Protein AF-X1LC92-F1 (afdb_monomer)

Mean predicted aligned error: 3.69 Å

Secondary structure (DSSP, 8-state):
---TT---SS----BTTB----SHHHHHHHTT-HHHHHHHHHH-S-HHHHHHHHHHHHHHHHHHHHHHHHH--TTS----PPP--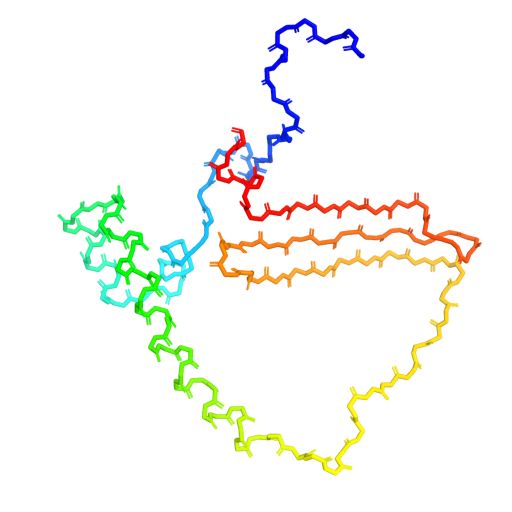SSEEEEEEEEETTEEEEEEEEEETTEEEEEEEE-HHHHHT-

Sequence (126 aa):
VDKPGAYSWAKSPRYNGNVVEVGPLARMINDRDPLVLNLASDLGPSVYTRVLARLHEGVRLLEQLKIWLEEIDPSQPFYIKPEKPKQAMGKGLIEAARGVLGHWIIIEKDRIENYQVITPTTWNVS

pLDDT: mean 96.25, std 3.79, range [60.62, 98.69]

Organism: NCBI:txid412755

Structure (mmCIF, N/CA/C/O backbone):
data_AF-X1LC92-F1
#
_entry.id   AF-X1LC92-F1
#
loop_
_atom_site.group_PDB
_atom_site.id
_atom_site.type_symbol
_atom_site.label_atom_id
_atom_site.label_alt_id
_atom_site.label_comp_id
_atom_site.label_asym_id
_atom_site.label_entity_id
_atom_site.label_seq_id
_atom_site.pdbx_PDB_ins_code
_atom_site.Cartn_x
_atom_site.Cartn_y
_atom_site.Cartn_z
_atom_site.occupancy
_atom_site.B_iso_or_equiv
_atom_site.auth_seq_id
_atom_site.auth_comp_id
_atom_site.auth_asym_id
_atom_site.auth_atom_id
_atom_site.pdbx_PDB_model_num
ATOM 1 N N . VAL A 1 1 ? -23.434 20.202 0.304 1.00 60.62 1 VAL A N 1
ATOM 2 C CA . VAL A 1 1 ? -22.377 20.951 1.020 1.00 60.62 1 VAL A CA 1
ATOM 3 C C . VAL A 1 1 ? -21.959 22.077 0.103 1.00 60.62 1 VAL A C 1
ATOM 5 O O . VAL A 1 1 ? -21.450 21.772 -0.968 1.00 60.62 1 VAL A O 1
ATOM 8 N N . ASP A 1 2 ? -22.217 23.329 0.472 1.00 83.56 2 ASP A N 1
ATOM 9 C CA . ASP A 1 2 ? -21.699 24.475 -0.279 1.00 83.56 2 ASP A CA 1
ATOM 10 C C . ASP A 1 2 ? -20.192 24.589 -0.048 1.00 83.56 2 ASP A C 1
ATOM 12 O O . ASP A 1 2 ? -19.733 24.928 1.042 1.00 83.56 2 ASP A O 1
ATOM 16 N N . LYS A 1 3 ? -19.414 24.246 -1.075 1.00 90.81 3 LYS A N 1
ATOM 17 C CA . LYS A 1 3 ? -17.955 24.397 -1.109 1.00 90.81 3 LYS A CA 1
ATOM 18 C C . LYS A 1 3 ? -17.546 25.014 -2.451 1.00 90.81 3 LYS A C 1
ATOM 20 O O . LYS A 1 3 ? -17.135 24.281 -3.353 1.00 90.81 3 LYS A O 1
ATOM 2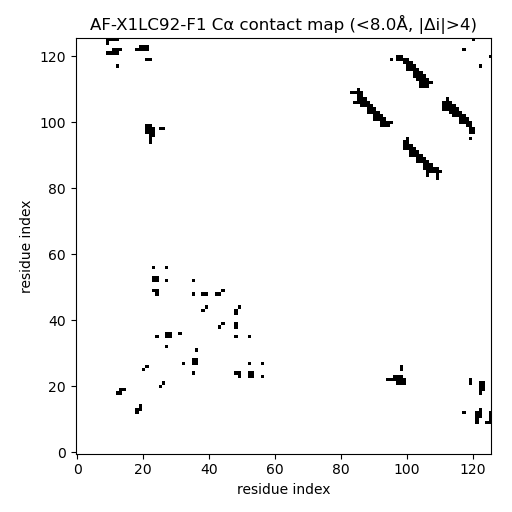5 N N . PRO A 1 4 ? -17.680 26.342 -2.610 1.00 93.25 4 PRO A N 1
ATOM 26 C CA . PRO A 1 4 ? -17.263 27.030 -3.828 1.00 93.25 4 PRO A CA 1
ATOM 27 C C . PRO A 1 4 ? -15.806 26.700 -4.185 1.00 93.25 4 PRO A C 1
ATOM 29 O O . PRO A 1 4 ? -14.930 26.735 -3.323 1.00 93.25 4 PRO A O 1
ATOM 32 N N . GLY A 1 5 ? -15.553 26.339 -5.444 1.00 94.62 5 GLY A N 1
ATOM 33 C CA . GLY A 1 5 ? -14.220 25.977 -5.946 1.00 94.62 5 GLY A CA 1
ATOM 34 C C . GLY A 1 5 ? -13.781 24.527 -5.698 1.00 94.62 5 GLY A C 1
ATOM 35 O O . GLY A 1 5 ? -12.779 24.099 -6.268 1.00 94.62 5 GLY A O 1
ATOM 36 N N . ALA A 1 6 ? -14.516 23.739 -4.906 1.00 95.19 6 ALA A N 1
ATOM 37 C CA . ALA A 1 6 ? -14.266 22.302 -4.815 1.00 95.19 6 ALA A CA 1
ATOM 38 C C . ALA A 1 6 ? -14.793 21.582 -6.067 1.00 95.19 6 ALA A C 1
ATOM 40 O O . ALA A 1 6 ? -15.919 21.823 -6.496 1.00 95.19 6 ALA A O 1
ATOM 41 N N . TYR A 1 7 ? -13.991 20.671 -6.625 1.00 95.12 7 TYR A N 1
ATOM 42 C CA . TYR A 1 7 ? -14.327 19.930 -7.851 1.00 95.12 7 TYR A CA 1
ATOM 43 C C . TYR A 1 7 ? -14.221 18.403 -7.702 1.00 95.12 7 TYR A C 1
ATOM 45 O O . TYR A 1 7 ? -14.501 17.669 -8.646 1.00 95.12 7 TYR A O 1
ATOM 53 N N . SER A 1 8 ? -13.806 17.908 -6.532 1.00 94.25 8 SER A N 1
ATOM 54 C CA . SER A 1 8 ? -13.585 16.484 -6.276 1.00 94.25 8 SER A CA 1
ATOM 55 C C . SER A 1 8 ? -14.006 16.098 -4.860 1.00 94.25 8 SER A C 1
ATOM 57 O O . SER A 1 8 ? -13.936 16.900 -3.927 1.00 94.25 8 SER A O 1
ATOM 59 N N . TRP A 1 9 ? -14.424 14.841 -4.709 1.00 92.50 9 TRP A N 1
ATOM 60 C CA . TRP A 1 9 ? -14.663 14.204 -3.412 1.00 92.50 9 TRP A CA 1
ATOM 61 C C . TRP A 1 9 ? -13.390 13.600 -2.808 1.00 92.50 9 TRP A C 1
ATOM 63 O O . TRP A 1 9 ? -13.366 13.291 -1.615 1.00 92.50 9 TRP A O 1
ATOM 73 N N . ALA A 1 10 ? -12.337 13.422 -3.612 1.00 92.56 10 ALA A N 1
ATOM 74 C CA . ALA A 1 10 ? -11.042 12.992 -3.110 1.00 92.56 10 ALA A CA 1
ATOM 75 C C . ALA A 1 10 ? -10.431 14.090 -2.226 1.00 92.56 10 ALA A C 1
ATOM 77 O O . ALA A 1 10 ? -10.501 15.278 -2.536 1.00 92.56 10 ALA A O 1
ATOM 78 N N . LYS A 1 11 ? -9.830 13.681 -1.104 1.00 95.12 11 LYS A N 1
ATOM 79 C CA . LYS A 1 11 ? -8.958 14.558 -0.311 1.00 95.12 11 LYS A CA 1
ATOM 80 C C . LYS A 1 11 ? -7.616 14.733 -1.032 1.00 95.12 11 LYS A C 1
ATOM 82 O O . LYS A 1 11 ? -7.270 13.911 -1.875 1.00 95.12 11 LYS A O 1
ATOM 87 N N . SER A 1 12 ? -6.831 15.722 -0.603 1.00 96.81 12 SER A N 1
ATOM 88 C CA . SER A 1 12 ? -5.523 16.033 -1.194 1.00 96.81 12 SER A CA 1
ATOM 89 C C . SER A 1 12 ? -4.357 15.773 -0.221 1.00 96.81 12 SER A C 1
ATOM 91 O O . SER A 1 12 ? -3.834 16.723 0.365 1.00 96.81 12 SER A O 1
ATOM 93 N N . PRO A 1 13 ? -3.960 14.509 0.038 1.00 97.44 13 PRO A N 1
ATOM 94 C CA . PRO A 1 13 ? -2.862 14.199 0.951 1.00 97.44 13 PRO A CA 1
ATOM 95 C C . PRO A 1 13 ? -1.527 14.760 0.437 1.00 97.44 13 PRO A C 1
ATOM 97 O O . PRO A 1 13 ? -1.274 14.829 -0.766 1.00 97.44 13 PRO A O 1
ATOM 100 N N . ARG A 1 14 ? -0.669 15.185 1.366 1.00 98.00 14 ARG A N 1
ATOM 101 C CA . ARG A 1 14 ? 0.663 15.736 1.090 1.00 98.00 14 ARG A CA 1
ATOM 102 C C . ARG A 1 14 ? 1.669 15.114 2.042 1.00 98.00 14 ARG A C 1
ATOM 104 O O . ARG A 1 14 ? 1.352 14.895 3.210 1.00 98.00 14 ARG A O 1
ATOM 111 N N . TYR A 1 15 ? 2.880 14.872 1.557 1.00 96.38 15 TYR A N 1
ATOM 112 C CA . TYR A 1 15 ? 3.990 14.422 2.391 1.00 96.38 15 TYR A CA 1
ATOM 113 C C . TYR A 1 15 ? 4.985 15.567 2.566 1.00 96.38 15 TYR A C 1
ATOM 115 O O . TYR A 1 15 ? 5.586 16.028 1.595 1.00 96.38 15 TYR A O 1
ATOM 123 N N . ASN A 1 16 ? 5.112 16.079 3.794 1.00 96.94 16 ASN A N 1
ATOM 124 C CA . ASN A 1 16 ? 5.891 17.287 4.103 1.00 96.94 16 ASN A CA 1
ATOM 125 C C . ASN A 1 16 ? 5.562 18.468 3.166 1.00 96.94 16 ASN A C 1
ATOM 127 O O . ASN A 1 16 ? 6.451 19.155 2.677 1.00 96.94 16 ASN A O 1
ATOM 131 N N . GLY A 1 17 ? 4.273 18.660 2.864 1.00 97.56 17 GLY A N 1
ATOM 132 C CA . GLY A 1 17 ? 3.791 19.702 1.948 1.00 97.56 17 GLY A CA 1
ATOM 133 C C . GLY A 1 17 ? 3.874 19.357 0.455 1.00 97.56 17 GLY A C 1
ATOM 134 O O . GLY A 1 17 ? 3.241 20.037 -0.348 1.00 97.56 17 GLY A O 1
ATOM 135 N N . ASN A 1 18 ? 4.562 18.280 0.070 1.00 97.94 18 ASN A N 1
ATOM 136 C CA . ASN A 1 18 ? 4.758 17.911 -1.332 1.00 97.94 18 ASN A CA 1
ATOM 137 C C . ASN A 1 18 ? 3.646 17.001 -1.866 1.00 97.94 18 ASN A C 1
ATOM 139 O O . ASN A 1 18 ?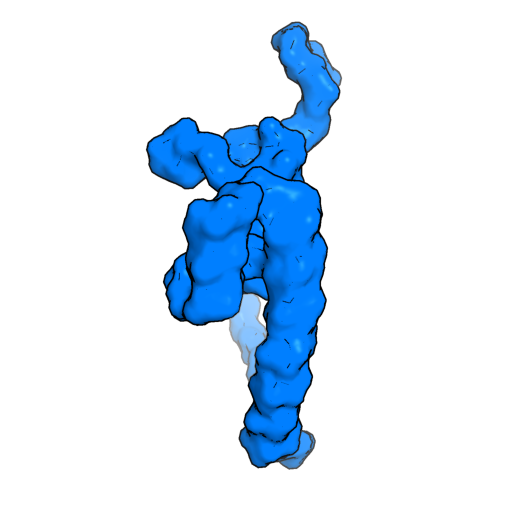 3.092 16.166 -1.141 1.00 97.94 18 ASN A O 1
ATOM 143 N N . VAL A 1 19 ? 3.360 17.147 -3.162 1.00 97.75 19 VAL A N 1
ATOM 144 C CA . VAL A 1 19 ? 2.635 16.143 -3.952 1.00 97.75 19 VAL A CA 1
ATOM 145 C C . VAL A 1 19 ? 3.596 14.993 -4.228 1.00 97.75 19 VAL A C 1
ATOM 147 O O . VAL A 1 19 ? 4.739 15.225 -4.617 1.00 97.75 19 VAL A O 1
ATOM 150 N N . VAL A 1 20 ? 3.140 13.763 -4.012 1.00 97.31 20 VAL A N 1
ATOM 151 C CA . VAL A 1 20 ? 3.954 12.558 -4.188 1.00 97.31 20 VAL A CA 1
ATOM 152 C C . VAL A 1 20 ? 3.186 11.510 -4.978 1.00 97.31 20 VAL A C 1
ATOM 154 O O . VAL A 1 20 ? 1.961 11.446 -4.909 1.00 97.31 20 VAL A O 1
ATOM 157 N N . GLU A 1 21 ? 3.924 10.678 -5.705 1.00 97.38 21 GLU A N 1
ATOM 158 C CA . GLU A 1 21 ? 3.398 9.478 -6.347 1.00 97.38 21 GLU A CA 1
ATOM 159 C C . GLU A 1 21 ? 3.615 8.259 -5.448 1.00 97.38 21 GLU A C 1
ATOM 161 O O . GLU A 1 21 ? 4.647 8.126 -4.789 1.00 97.38 21 GLU A O 1
ATOM 166 N N . VAL A 1 22 ? 2.652 7.340 -5.468 1.00 98.38 22 VAL A N 1
ATOM 167 C CA . VAL A 1 22 ? 2.740 6.037 -4.803 1.00 98.38 22 VAL A CA 1
ATOM 168 C C . VAL A 1 22 ? 2.446 4.912 -5.797 1.00 98.38 22 VAL A C 1
ATOM 170 O O . VAL A 1 22 ? 1.753 5.111 -6.796 1.00 98.38 22 VAL A O 1
ATOM 173 N N . GLY A 1 23 ? 2.948 3.708 -5.523 1.00 98.19 23 GLY A N 1
ATOM 174 C CA . GLY A 1 23 ? 2.731 2.527 -6.363 1.00 98.19 23 GLY A CA 1
ATOM 175 C C . GLY A 1 23 ? 4.024 1.801 -6.724 1.00 98.19 23 GLY A C 1
ATOM 176 O O . GLY A 1 23 ? 5.067 2.103 -6.145 1.00 98.19 23 GLY A O 1
ATOM 177 N N . PRO A 1 24 ? 3.971 0.853 -7.680 1.00 98.25 24 PRO A N 1
ATOM 178 C CA . PRO A 1 24 ? 5.105 -0.017 -7.993 1.00 98.25 24 PRO A CA 1
ATOM 179 C C . PRO A 1 24 ? 6.384 0.741 -8.363 1.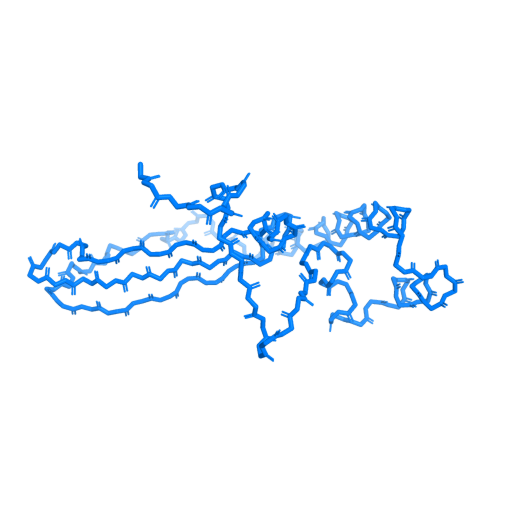00 98.25 24 PRO A C 1
ATOM 181 O O . PRO A 1 24 ? 7.453 0.414 -7.864 1.00 98.25 24 PRO A O 1
ATOM 184 N N . LEU A 1 25 ? 6.284 1.803 -9.175 1.00 98.00 25 LEU A N 1
ATOM 185 C CA . LEU A 1 25 ? 7.451 2.618 -9.530 1.00 98.00 25 LEU A CA 1
ATOM 186 C C . LEU A 1 25 ? 8.084 3.263 -8.289 1.00 98.00 25 LEU A C 1
ATOM 188 O O . LEU A 1 25 ? 9.288 3.148 -8.091 1.00 98.00 25 LEU A O 1
ATOM 192 N N . ALA A 1 26 ? 7.272 3.887 -7.430 1.00 97.88 26 ALA A N 1
ATOM 193 C CA . ALA A 1 26 ? 7.749 4.514 -6.199 1.00 97.88 26 ALA A CA 1
ATOM 194 C C . ALA A 1 26 ? 8.398 3.495 -5.247 1.00 97.88 26 ALA A C 1
ATOM 196 O O . ALA A 1 26 ? 9.473 3.756 -4.714 1.00 97.88 26 ALA A O 1
ATOM 197 N N . ARG A 1 27 ? 7.789 2.313 -5.072 1.00 97.69 27 ARG A N 1
ATOM 198 C CA . ARG A 1 27 ? 8.353 1.239 -4.241 1.00 97.69 27 ARG A CA 1
ATOM 199 C C . ARG A 1 27 ? 9.698 0.757 -4.756 1.00 97.69 27 ARG A C 1
ATOM 201 O O . ARG A 1 27 ? 10.639 0.693 -3.981 1.00 97.69 27 ARG A O 1
ATOM 208 N N . MET A 1 28 ? 9.798 0.469 -6.049 1.00 97.31 28 MET A N 1
ATOM 209 C CA . MET A 1 28 ? 11.032 -0.033 -6.654 1.00 97.31 28 MET A CA 1
ATOM 210 C C . MET A 1 28 ? 12.157 1.014 -6.623 1.00 97.31 28 MET A C 1
ATOM 212 O O . MET A 1 28 ? 13.307 0.665 -6.374 1.00 97.31 28 MET A O 1
ATOM 216 N N . ILE A 1 29 ? 11.837 2.303 -6.801 1.00 96.94 29 ILE A N 1
ATOM 217 C CA . ILE A 1 29 ? 12.808 3.397 -6.618 1.00 96.94 29 ILE A CA 1
ATOM 218 C C . ILE A 1 29 ? 13.283 3.461 -5.159 1.00 96.94 29 ILE A C 1
ATOM 220 O O . ILE A 1 29 ? 14.487 3.541 -4.914 1.00 96.94 29 ILE A O 1
ATOM 224 N N . ASN A 1 30 ? 12.361 3.397 -4.193 1.00 96.44 30 ASN A N 1
ATOM 225 C CA . ASN A 1 30 ? 12.692 3.434 -2.765 1.00 96.44 30 ASN A CA 1
ATOM 226 C C . ASN A 1 30 ? 13.522 2.219 -2.326 1.00 96.44 30 ASN A C 1
ATOM 228 O O . ASN A 1 30 ? 14.449 2.362 -1.533 1.00 96.44 30 ASN A O 1
ATOM 232 N N . ASP A 1 31 ? 13.213 1.047 -2.877 1.00 96.19 31 ASP A N 1
ATOM 233 C CA . ASP A 1 31 ? 13.931 -0.213 -2.667 1.00 96.19 31 ASP A CA 1
ATOM 234 C C . ASP A 1 31 ? 15.270 -0.277 -3.426 1.00 96.19 31 ASP A C 1
ATOM 236 O O . ASP A 1 31 ? 16.057 -1.202 -3.254 1.00 96.19 31 ASP A O 1
ATOM 240 N N . ARG A 1 32 ? 15.563 0.742 -4.244 1.00 96.94 32 ARG A N 1
ATOM 241 C CA . ARG A 1 32 ? 16.777 0.852 -5.059 1.00 96.94 32 ARG A CA 1
ATOM 242 C C . ARG A 1 32 ? 16.960 -0.310 -6.038 1.00 96.94 32 ARG A C 1
ATOM 244 O O . ARG A 1 32 ? 18.085 -0.741 -6.291 1.00 96.94 32 ARG A O 1
ATOM 251 N N . ASP A 1 33 ? 15.858 -0.779 -6.613 1.00 97.25 33 ASP A N 1
ATOM 252 C CA . ASP A 1 33 ? 15.861 -1.841 -7.612 1.00 97.25 33 ASP A CA 1
ATOM 253 C C . ASP A 1 33 ? 16.725 -1.443 -8.830 1.00 97.25 33 ASP A C 1
ATOM 255 O O . ASP A 1 33 ? 16.430 -0.430 -9.473 1.00 97.25 33 ASP A O 1
ATOM 259 N N . PRO A 1 34 ? 17.793 -2.192 -9.172 1.00 96.75 34 PRO A N 1
ATOM 260 C CA . PRO A 1 34 ? 18.745 -1.767 -10.199 1.00 96.75 34 PRO A CA 1
ATOM 261 C C . PRO A 1 34 ? 18.126 -1.590 -11.588 1.00 96.75 34 PRO A C 1
ATOM 263 O O . PRO A 1 34 ? 18.468 -0.639 -12.293 1.00 96.75 34 PRO A O 1
ATOM 266 N N . LEU A 1 35 ? 17.200 -2.476 -11.972 1.00 95.50 35 LEU A N 1
ATOM 267 C CA . LEU A 1 35 ? 16.522 -2.409 -13.265 1.00 95.50 35 LEU A CA 1
ATOM 268 C C . LEU A 1 35 ? 15.647 -1.159 -13.328 1.00 95.50 35 LEU A C 1
ATOM 270 O O . LEU A 1 35 ? 15.735 -0.382 -14.278 1.00 95.50 35 LEU A O 1
ATOM 274 N N . VAL A 1 36 ? 14.819 -0.941 -12.305 1.00 96.69 36 VAL A N 1
ATOM 275 C CA . VAL A 1 36 ? 13.914 0.211 -12.285 1.00 96.69 36 VAL A CA 1
ATOM 276 C C . VAL A 1 36 ? 14.678 1.524 -12.151 1.00 96.69 36 VAL A C 1
ATOM 278 O O . VAL A 1 36 ? 14.307 2.488 -12.815 1.00 96.69 36 VAL A O 1
ATOM 281 N N . LEU A 1 37 ? 15.754 1.581 -11.361 1.00 96.75 37 LEU A N 1
ATOM 282 C CA . LEU A 1 37 ? 16.593 2.776 -11.255 1.00 96.75 37 LEU A CA 1
ATOM 283 C C . LEU A 1 37 ? 17.262 3.127 -12.586 1.00 96.75 37 LEU A C 1
ATOM 285 O O . LEU A 1 37 ? 17.242 4.295 -12.971 1.00 96.75 37 LEU A O 1
ATOM 289 N N . ASN A 1 38 ? 17.817 2.144 -13.302 1.00 97.19 38 ASN A N 1
ATOM 290 C CA . ASN A 1 38 ? 18.417 2.397 -14.611 1.00 97.19 38 ASN A CA 1
ATOM 291 C C . ASN A 1 38 ? 17.358 2.856 -15.626 1.00 97.19 38 ASN A C 1
ATOM 293 O O . ASN A 1 38 ? 17.530 3.892 -16.259 1.00 97.19 38 ASN A O 1
ATOM 297 N N . LEU A 1 39 ? 16.206 2.185 -15.689 1.00 95.56 39 LEU A N 1
ATOM 298 C CA . LEU A 1 39 ? 15.106 2.598 -16.565 1.00 95.56 39 LEU A CA 1
ATOM 299 C C . LEU A 1 39 ? 14.559 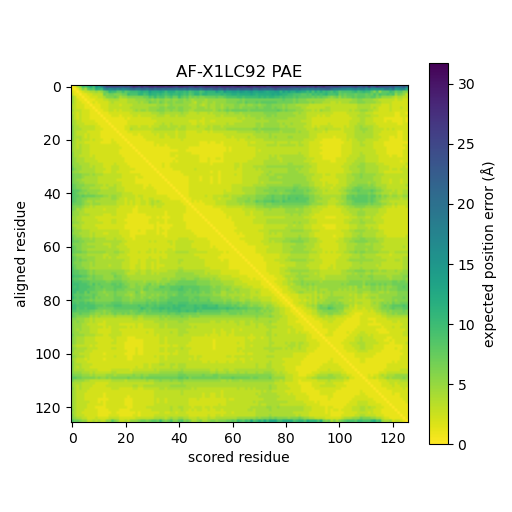3.988 -16.223 1.00 95.56 39 LEU A C 1
ATOM 301 O O . LEU A 1 39 ? 14.235 4.756 -17.124 1.00 95.56 39 LEU A O 1
ATOM 305 N N . ALA A 1 40 ? 14.429 4.323 -14.940 1.00 93.94 40 ALA A N 1
ATOM 306 C CA . ALA A 1 40 ? 13.969 5.637 -14.507 1.00 93.94 40 ALA A CA 1
ATOM 307 C C . ALA A 1 40 ? 15.007 6.731 -14.799 1.00 93.94 40 ALA A C 1
ATOM 309 O O . ALA A 1 40 ? 14.615 7.844 -15.135 1.00 93.94 40 ALA A O 1
ATOM 310 N N . SER A 1 41 ? 16.302 6.419 -14.702 1.00 95.25 41 SER A N 1
ATOM 311 C CA . SER A 1 41 ? 17.390 7.322 -15.094 1.00 95.25 41 SER A CA 1
ATOM 312 C C . SER A 1 41 ? 17.385 7.590 -16.600 1.00 95.25 41 SER A C 1
ATOM 314 O O . SER A 1 41 ? 17.502 8.739 -17.017 1.00 95.25 41 SER A O 1
ATOM 316 N N . ASP A 1 42 ? 17.205 6.545 -17.408 1.00 96.12 42 ASP A N 1
ATOM 317 C CA . ASP A 1 42 ? 17.366 6.632 -18.862 1.00 96.12 42 ASP A CA 1
ATOM 318 C C . ASP A 1 42 ? 16.090 7.121 -19.566 1.00 96.12 42 ASP A C 1
ATOM 320 O O . ASP A 1 42 ? 16.156 7.878 -20.533 1.00 96.12 42 ASP A O 1
ATOM 324 N N . LEU A 1 43 ? 14.912 6.705 -19.085 1.00 96.19 43 LEU A N 1
ATOM 325 C CA . LEU A 1 43 ? 13.613 6.981 -19.719 1.00 96.19 43 LEU A CA 1
ATOM 326 C C . LEU A 1 43 ? 12.730 7.952 -18.923 1.00 96.19 43 LEU A C 1
ATOM 328 O O . LEU A 1 43 ? 11.687 8.385 -19.420 1.00 96.19 43 LEU A O 1
ATOM 332 N N . GLY A 1 44 ? 13.102 8.269 -17.683 1.00 95.19 44 GLY A N 1
ATOM 333 C CA . GLY A 1 44 ? 12.296 9.090 -16.789 1.00 95.19 44 GLY A CA 1
ATOM 334 C C . GLY A 1 44 ? 11.019 8.406 -16.265 1.00 95.19 44 GLY A C 1
ATOM 335 O O . GLY A 1 44 ? 10.640 7.293 -16.661 1.00 95.19 44 GLY A O 1
ATOM 336 N N . PRO A 1 45 ? 10.294 9.079 -15.353 1.00 93.12 45 PRO A N 1
ATOM 337 C CA . PRO A 1 45 ? 8.985 8.629 -14.895 1.00 93.12 45 PRO A CA 1
ATOM 338 C C . PRO A 1 45 ? 7.939 8.804 -16.007 1.00 93.12 45 PRO A C 1
ATOM 340 O O . PRO A 1 45 ? 7.532 9.912 -16.349 1.00 93.12 45 PRO A O 1
ATOM 343 N N . SER A 1 46 ? 7.441 7.698 -16.552 1.00 95.94 46 SER A N 1
ATOM 344 C CA . SER A 1 46 ? 6.501 7.663 -17.674 1.00 95.94 46 SER A CA 1
ATOM 345 C C . SER A 1 46 ? 5.425 6.599 -17.452 1.00 95.94 46 SER A C 1
ATOM 347 O O . SER A 1 46 ? 5.447 5.853 -16.471 1.00 95.94 46 SER A O 1
ATOM 349 N N . VAL A 1 47 ? 4.420 6.536 -18.329 1.00 96.88 47 VAL A N 1
ATOM 350 C CA . VAL A 1 47 ? 3.443 5.432 -18.294 1.00 96.88 47 VAL A CA 1
ATOM 351 C C . VAL A 1 47 ? 4.163 4.096 -18.486 1.00 96.88 47 VAL A C 1
ATOM 353 O O . VAL A 1 47 ? 3.887 3.142 -17.761 1.00 96.88 47 VAL A O 1
ATOM 356 N N . TYR A 1 48 ? 5.132 4.055 -19.405 1.00 97.00 48 TYR A N 1
ATOM 357 C CA . TYR A 1 48 ? 5.932 2.870 -19.692 1.00 97.00 48 TYR A CA 1
ATOM 358 C C . TYR A 1 48 ? 6.693 2.380 -18.454 1.00 97.00 48 TYR A C 1
ATOM 360 O O . TYR A 1 48 ? 6.513 1.231 -18.051 1.00 97.00 48 TYR A O 1
ATOM 368 N N . THR A 1 49 ? 7.460 3.251 -17.786 1.00 97.12 49 THR A N 1
ATOM 369 C CA . THR A 1 49 ? 8.245 2.843 -16.607 1.00 97.12 49 THR A CA 1
ATOM 370 C C . THR A 1 49 ? 7.361 2.427 -15.429 1.00 97.12 49 THR A C 1
ATOM 372 O O . THR A 1 49 ? 7.707 1.489 -14.715 1.00 97.12 49 THR A O 1
ATOM 375 N N . ARG A 1 50 ? 6.162 3.009 -15.272 1.00 97.88 50 ARG A N 1
ATOM 376 C CA . ARG A 1 50 ? 5.174 2.566 -14.265 1.00 97.88 50 ARG A CA 1
ATOM 377 C C . ARG A 1 50 ? 4.583 1.188 -14.555 1.00 97.88 50 ARG A C 1
ATOM 379 O O . ARG A 1 50 ? 4.367 0.408 -13.628 1.00 97.88 50 ARG A O 1
ATOM 386 N N . VAL A 1 51 ? 4.268 0.894 -15.817 1.00 97.81 51 VAL A N 1
ATOM 387 C CA . VAL A 1 51 ? 3.735 -0.419 -16.219 1.00 97.81 51 VAL A CA 1
ATOM 388 C C . VAL A 1 51 ? 4.812 -1.491 -16.085 1.00 97.81 51 VAL A C 1
ATOM 390 O O . VAL A 1 51 ? 4.533 -2.548 -15.521 1.00 97.81 51 VAL A O 1
ATOM 393 N N . LEU A 1 52 ? 6.040 -1.198 -16.519 1.00 97.06 52 LEU A N 1
ATOM 394 C CA . LEU A 1 52 ? 7.169 -2.113 -16.382 1.00 97.06 52 LEU A CA 1
ATOM 395 C C . LEU A 1 52 ? 7.476 -2.393 -14.908 1.00 97.06 52 LEU A C 1
ATOM 397 O O . LEU A 1 52 ? 7.532 -3.557 -14.525 1.00 97.06 52 LEU A O 1
ATOM 401 N N . ALA A 1 53 ? 7.573 -1.360 -14.062 1.00 97.81 53 ALA A N 1
ATOM 402 C CA . ALA A 1 53 ? 7.801 -1.539 -12.627 1.00 97.81 53 ALA A CA 1
ATOM 403 C C . ALA A 1 53 ? 6.722 -2.419 -11.970 1.00 97.81 53 ALA A C 1
ATOM 405 O O . ALA A 1 53 ? 7.039 -3.240 -11.117 1.00 97.81 53 ALA A O 1
ATOM 406 N N . ARG A 1 54 ? 5.455 -2.306 -12.398 1.00 97.94 54 ARG A N 1
ATOM 407 C CA . ARG A 1 54 ? 4.369 -3.182 -11.922 1.00 97.94 54 ARG A CA 1
ATOM 408 C C . ARG A 1 54 ? 4.569 -4.643 -12.323 1.00 97.94 54 ARG A C 1
ATOM 410 O O . ARG A 1 54 ? 4.297 -5.525 -11.516 1.00 97.94 54 ARG A O 1
ATOM 417 N N . LEU A 1 55 ? 4.995 -4.902 -13.558 1.00 97.44 55 LEU A N 1
ATOM 418 C CA . LEU A 1 55 ? 5.275 -6.263 -14.021 1.00 97.44 55 LEU A CA 1
ATOM 419 C C . LEU A 1 55 ? 6.462 -6.853 -13.256 1.00 97.44 55 LEU A C 1
ATOM 421 O O . LEU A 1 55 ? 6.364 -7.963 -12.738 1.00 97.44 55 LEU A O 1
ATOM 425 N N . HIS A 1 56 ? 7.548 -6.087 -13.147 1.00 97.06 56 HIS A N 1
ATOM 426 C CA . HIS A 1 56 ? 8.766 -6.479 -12.440 1.00 97.06 56 HIS A CA 1
ATOM 427 C C . HIS A 1 56 ? 8.508 -6.793 -10.962 1.00 97.06 56 HIS A C 1
ATOM 429 O O . HIS A 1 56 ? 8.916 -7.839 -10.464 1.00 97.06 56 HIS A O 1
ATOM 435 N N . GLU A 1 57 ? 7.731 -5.946 -10.282 1.00 97.44 57 GLU A N 1
ATOM 436 C CA . GLU A 1 57 ? 7.275 -6.200 -8.914 1.00 97.44 57 GLU A CA 1
ATOM 437 C C . GLU A 1 57 ? 6.522 -7.531 -8.787 1.00 97.44 57 GLU A C 1
ATOM 439 O O . GLU A 1 57 ? 6.722 -8.264 -7.822 1.00 97.44 57 GLU A O 1
ATOM 444 N N . GLY A 1 58 ? 5.688 -7.869 -9.776 1.00 96.06 58 GLY A N 1
ATOM 445 C CA . GLY A 1 58 ? 4.983 -9.147 -9.819 1.00 96.06 58 GLY A CA 1
ATOM 446 C C . GLY A 1 58 ? 5.934 -10.345 -9.871 1.00 96.06 58 GLY A C 1
ATOM 447 O O . GLY A 1 58 ? 5.710 -11.323 -9.164 1.00 96.06 58 GLY A O 1
ATOM 448 N N . VAL A 1 59 ? 7.017 -10.262 -10.651 1.00 95.75 59 VAL A N 1
ATOM 449 C CA . VAL A 1 59 ? 8.036 -11.326 -10.723 1.00 95.75 59 VAL A CA 1
ATOM 450 C C . VAL A 1 59 ? 8.744 -11.493 -9.378 1.00 95.75 59 VAL A C 1
ATOM 452 O O . VAL A 1 59 ? 8.838 -12.610 -8.877 1.00 95.75 59 VAL A O 1
ATOM 455 N N . ARG A 1 60 ? 9.156 -10.389 -8.744 1.00 95.06 60 ARG A N 1
ATOM 456 C CA . ARG A 1 60 ? 9.773 -10.413 -7.406 1.00 95.06 60 ARG A CA 1
ATOM 457 C C . ARG A 1 60 ? 8.834 -10.983 -6.342 1.00 95.06 60 ARG A C 1
ATOM 459 O O . ARG A 1 60 ? 9.261 -11.742 -5.474 1.00 95.06 60 ARG A O 1
ATOM 466 N N . LEU A 1 61 ? 7.543 -10.658 -6.422 1.00 95.69 61 LEU A N 1
ATOM 467 C CA . LEU A 1 61 ? 6.541 -11.196 -5.507 1.00 95.69 61 LEU A CA 1
ATOM 468 C C . LEU A 1 61 ? 6.419 -12.721 -5.631 1.00 95.69 61 LEU A C 1
ATOM 470 O O . LEU A 1 61 ? 6.235 -13.385 -4.618 1.00 95.69 61 LEU A O 1
ATOM 474 N N . LEU A 1 62 ? 6.559 -13.296 -6.831 1.00 96.81 62 LEU A N 1
ATOM 475 C CA . LEU A 1 62 ? 6.536 -14.755 -7.006 1.00 96.81 62 LEU A CA 1
ATOM 476 C C . LEU A 1 62 ? 7.688 -15.451 -6.273 1.00 96.81 62 LEU A C 1
ATOM 478 O O . LEU A 1 62 ? 7.484 -16.529 -5.720 1.00 96.81 62 LEU A O 1
ATOM 482 N N . GLU A 1 63 ? 8.882 -14.857 -6.253 1.00 95.12 63 GLU A N 1
ATOM 483 C CA . GLU A 1 63 ? 10.012 -15.390 -5.483 1.00 95.12 63 GLU A CA 1
ATOM 484 C C . GLU A 1 63 ? 9.735 -15.317 -3.981 1.00 95.12 63 GLU A C 1
ATOM 486 O O . GLU A 1 63 ? 9.894 -16.310 -3.273 1.00 95.12 63 GLU A O 1
ATOM 491 N N . GLN A 1 64 ? 9.218 -14.182 -3.511 1.00 96.56 64 GLN A N 1
ATOM 492 C CA . GLN A 1 64 ? 8.876 -14.003 -2.104 1.00 96.56 64 GLN A CA 1
ATOM 493 C C . GLN A 1 64 ? 7.747 -14.940 -1.642 1.00 96.56 64 GLN A C 1
ATOM 495 O O . GLN A 1 64 ? 7.789 -15.457 -0.527 1.00 96.56 64 GLN A O 1
ATOM 500 N N . LEU A 1 65 ? 6.760 -15.208 -2.504 1.00 97.88 65 LEU A N 1
ATOM 501 C CA . LEU A 1 65 ? 5.690 -16.167 -2.226 1.00 97.88 65 LEU A CA 1
ATOM 502 C C . LEU A 1 65 ? 6.240 -17.577 -1.984 1.00 97.88 65 LEU A C 1
ATOM 504 O O . LEU A 1 65 ? 5.725 -18.267 -1.112 1.00 97.88 65 LEU A O 1
ATOM 508 N N . LYS A 1 66 ? 7.281 -18.006 -2.712 1.00 97.62 66 LYS A N 1
ATOM 509 C CA . LYS A 1 66 ? 7.909 -19.320 -2.481 1.00 97.62 66 LYS A CA 1
ATOM 510 C C . LYS A 1 66 ? 8.522 -19.407 -1.087 1.00 97.62 66 LYS A C 1
ATOM 512 O O . LYS A 1 66 ? 8.273 -20.383 -0.396 1.00 97.62 66 LYS A O 1
ATOM 517 N N . ILE A 1 67 ? 9.234 -18.361 -0.664 1.00 97.94 67 ILE A N 1
ATOM 518 C CA . ILE A 1 67 ? 9.819 -18.282 0.682 1.00 97.94 67 ILE A CA 1
ATOM 519 C C . ILE A 1 67 ? 8.715 -18.392 1.741 1.00 97.94 67 ILE A C 1
ATOM 521 O O . ILE A 1 67 ? 8.784 -19.238 2.624 1.00 97.94 67 ILE A O 1
ATOM 525 N N . TRP A 1 68 ? 7.642 -17.608 1.616 1.00 97.75 68 TRP A N 1
ATOM 526 C CA . TRP A 1 68 ? 6.540 -17.664 2.584 1.00 97.75 68 TRP A CA 1
ATOM 527 C C . TRP A 1 68 ? 5.809 -19.012 2.602 1.00 97.75 68 TRP A C 1
ATOM 529 O O . TRP A 1 68 ? 5.321 -19.424 3.651 1.00 97.75 68 TRP A O 1
ATOM 539 N N . LEU A 1 69 ? 5.725 -19.704 1.461 1.00 97.56 69 LEU A N 1
ATOM 540 C CA . LEU A 1 69 ? 5.161 -21.055 1.388 1.00 97.56 69 LEU A CA 1
ATOM 541 C C . LEU A 1 69 ? 6.036 -22.099 2.095 1.00 97.56 69 LEU A C 1
ATOM 543 O O . LEU A 1 69 ? 5.501 -23.104 2.552 1.00 97.56 69 LEU A O 1
ATOM 547 N N . GLU A 1 70 ? 7.346 -21.878 2.188 1.00 97.56 70 GLU A N 1
ATOM 548 C CA . GLU A 1 70 ? 8.264 -22.734 2.949 1.00 97.56 70 GLU A CA 1
ATOM 549 C C . GLU A 1 70 ? 8.249 -22.408 4.452 1.00 97.56 70 GLU A C 1
ATOM 551 O O . GLU A 1 70 ? 8.424 -23.302 5.276 1.00 97.56 70 GLU A O 1
ATOM 556 N N . GLU A 1 71 ? 8.016 -21.145 4.818 1.00 96.88 71 GLU A N 1
ATOM 557 C CA . GLU A 1 71 ? 7.977 -20.685 6.215 1.00 96.88 71 GLU A CA 1
ATOM 558 C C . GLU A 1 71 ? 6.657 -20.996 6.934 1.00 96.88 71 GLU A C 1
ATOM 560 O O . GLU A 1 71 ? 6.625 -21.077 8.165 1.00 96.88 71 GLU A O 1
ATOM 565 N N . ILE A 1 72 ? 5.549 -21.127 6.198 1.00 96.81 72 ILE A N 1
ATOM 566 C CA . ILE A 1 72 ? 4.235 -21.333 6.808 1.00 96.81 72 ILE A CA 1
ATOM 567 C C . ILE A 1 72 ? 4.097 -22.758 7.365 1.00 96.81 72 ILE A C 1
ATOM 569 O O . ILE A 1 72 ? 4.218 -23.742 6.642 1.00 96.81 72 ILE A O 1
ATOM 573 N N . ASP A 1 73 ? 3.761 -22.868 8.652 1.00 97.06 73 ASP A N 1
ATOM 574 C CA . ASP A 1 73 ? 3.313 -24.113 9.286 1.00 97.06 73 ASP A CA 1
ATOM 575 C C . ASP A 1 73 ? 1.783 -24.064 9.464 1.00 97.06 73 ASP A C 1
ATOM 577 O O . ASP A 1 73 ? 1.291 -23.382 10.371 1.00 97.06 73 ASP A O 1
ATOM 581 N N . PRO A 1 74 ? 1.001 -24.782 8.631 1.00 95.81 74 PRO A N 1
ATOM 582 C CA . PRO A 1 74 ? -0.459 -24.772 8.708 1.00 95.81 74 PRO A CA 1
ATOM 583 C C . PRO A 1 74 ? -1.032 -25.356 10.006 1.00 95.81 74 PRO A C 1
ATOM 585 O O . PRO A 1 74 ? -2.232 -25.227 10.242 1.00 95.81 74 PRO A O 1
ATOM 588 N N . SER A 1 75 ? -0.215 -26.029 10.826 1.00 96.88 75 SER A N 1
ATOM 589 C CA . SER A 1 75 ? -0.645 -26.567 12.119 1.00 96.88 75 SER A CA 1
ATOM 590 C C . SER A 1 75 ? -0.641 -25.521 13.241 1.00 96.88 75 SER A C 1
ATOM 592 O O . SER A 1 75 ? -1.301 -25.725 14.264 1.00 96.88 75 SER A O 1
ATOM 594 N N . GLN A 1 76 ? 0.055 -24.391 13.058 1.00 96.62 76 GLN A N 1
ATOM 595 C CA . GLN A 1 76 ? 0.116 -23.330 14.062 1.00 96.62 76 GLN A CA 1
ATOM 596 C C . GLN A 1 76 ? -1.169 -22.488 14.110 1.00 96.62 76 GLN A C 1
ATOM 598 O O . GLN A 1 76 ? -1.854 -22.310 13.096 1.00 96.62 76 GLN A O 1
ATOM 603 N N . PRO A 1 77 ? -1.498 -21.888 15.271 1.00 95.06 77 PRO A N 1
ATOM 604 C CA . PRO A 1 77 ? -2.585 -20.921 15.366 1.00 95.06 77 PRO A CA 1
ATOM 605 C C . PRO A 1 77 ? -2.342 -19.697 14.467 1.00 95.06 77 PRO A C 1
ATOM 607 O O . PRO A 1 77 ? -1.327 -19.019 14.588 1.00 95.06 77 PRO A O 1
ATOM 610 N N . PHE A 1 78 ? -3.312 -19.355 13.616 1.00 94.12 78 PHE A N 1
ATOM 611 C CA . PHE A 1 78 ? -3.254 -18.186 12.719 1.00 94.12 78 PHE A CA 1
ATOM 612 C C . PHE A 1 78 ? -4.023 -16.961 13.249 1.00 94.12 78 PHE A C 1
ATOM 614 O O . PHE A 1 78 ? -4.054 -15.907 12.614 1.00 94.12 78 PHE A O 1
ATOM 621 N N . TYR A 1 79 ? -4.693 -17.095 14.396 1.00 95.31 79 TYR A N 1
ATOM 622 C CA . TYR A 1 79 ? -5.502 -16.040 14.997 1.00 95.31 79 TYR A CA 1
ATOM 623 C C . TYR A 1 79 ? -5.399 -16.082 16.517 1.00 95.31 79 TYR A C 1
ATOM 625 O O . TYR A 1 79 ? -5.753 -17.072 17.157 1.00 95.31 79 TYR A O 1
ATOM 633 N N . ILE A 1 80 ? -4.971 -14.963 17.093 1.00 94.12 80 ILE A N 1
ATOM 634 C CA . ILE A 1 80 ? -5.011 -14.725 18.531 1.00 94.12 80 ILE A CA 1
ATOM 635 C C . ILE A 1 80 ? -6.138 -13.728 18.767 1.00 94.12 80 ILE A C 1
ATOM 637 O O . ILE A 1 80 ? -6.090 -12.603 18.267 1.00 94.12 80 ILE A O 1
ATOM 641 N N . LYS A 1 81 ? -7.170 -14.142 19.508 1.00 95.88 81 LYS A N 1
ATOM 642 C CA . LYS A 1 81 ? -8.312 -13.278 19.812 1.00 95.88 81 LYS A CA 1
ATOM 643 C C . LYS A 1 81 ? -7.838 -12.082 20.648 1.00 95.88 81 LYS A C 1
ATOM 645 O O . LYS A 1 81 ? -7.393 -12.299 21.774 1.00 95.88 81 LYS A O 1
ATOM 650 N N . PRO A 1 82 ? -7.950 -10.842 20.146 1.00 92.00 82 PRO A N 1
ATOM 651 C CA . PRO A 1 82 ? -7.539 -9.680 20.912 1.00 92.00 82 PRO A CA 1
ATOM 652 C C . PRO A 1 82 ? -8.569 -9.366 21.999 1.00 92.00 82 PRO A C 1
ATOM 654 O O . PRO A 1 82 ? -9.772 -9.608 21.841 1.00 92.00 82 PRO A O 1
ATOM 657 N N . GLU A 1 83 ? -8.107 -8.764 23.089 1.00 94.31 83 GLU A N 1
ATOM 658 C CA . GLU A 1 83 ? -8.995 -8.126 24.055 1.00 94.31 83 GLU A CA 1
ATOM 659 C C . GLU A 1 83 ? -9.535 -6.817 23.476 1.00 94.31 83 GLU A C 1
ATOM 661 O O . GLU A 1 83 ? -8.809 -6.063 22.829 1.00 94.31 83 GLU A O 1
ATOM 666 N N . LYS A 1 84 ? -10.824 -6.536 23.694 1.00 92.69 84 LYS A N 1
ATOM 667 C CA . LYS A 1 84 ? -11.450 -5.308 23.197 1.00 92.69 84 LYS A CA 1
ATOM 668 C C . LYS A 1 84 ? -11.053 -4.137 24.107 1.00 92.69 84 LYS A C 1
ATOM 670 O O . LYS A 1 84 ? -11.529 -4.088 25.245 1.00 92.69 84 LYS A O 1
ATOM 675 N N . PRO A 1 85 ? -10.235 -3.175 23.642 1.00 95.00 85 PRO A N 1
ATOM 676 C CA . PRO A 1 85 ? -9.841 -2.058 24.485 1.00 95.00 85 PRO A CA 1
ATOM 677 C C . PRO A 1 85 ? -11.028 -1.115 24.709 1.00 95.00 85 PRO A C 1
ATOM 679 O O . PRO A 1 85 ? -11.827 -0.869 23.803 1.00 95.00 85 PRO A O 1
ATOM 682 N N . LYS A 1 86 ? -11.134 -0.539 25.912 1.00 96.50 86 LYS A N 1
ATOM 683 C CA . LYS A 1 86 ? -12.087 0.556 26.178 1.00 96.50 86 LYS A CA 1
ATOM 684 C C . LYS A 1 86 ? -11.600 1.887 25.602 1.00 96.50 86 LYS A C 1
ATOM 686 O O . LYS A 1 86 ? -12.431 2.712 25.233 1.00 96.50 86 LYS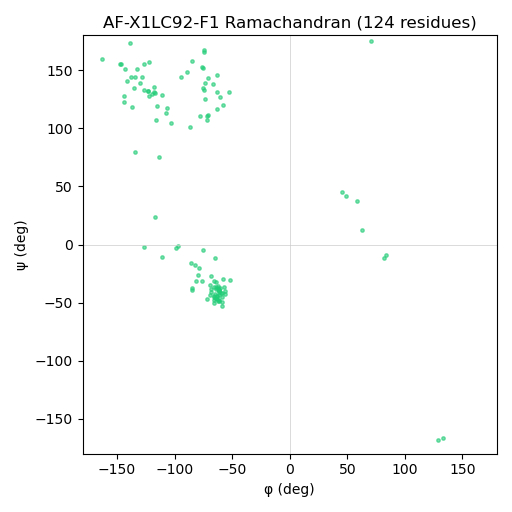 A O 1
ATOM 691 N N . GLN A 1 87 ? -10.280 2.082 25.553 1.00 97.94 87 GLN A N 1
ATOM 692 C CA . GLN A 1 87 ? -9.600 3.244 24.983 1.00 97.94 87 GLN A CA 1
ATOM 693 C C . GLN A 1 87 ? -8.302 2.788 24.310 1.00 97.94 87 GLN A C 1
ATOM 695 O O . GLN A 1 87 ? -7.521 2.072 24.937 1.00 97.94 87 GLN A O 1
ATOM 700 N N . ALA A 1 88 ? -8.085 3.156 23.048 1.00 97.81 88 ALA A N 1
ATOM 701 C CA . ALA A 1 88 ? -6.860 2.831 22.314 1.00 97.81 88 ALA A CA 1
ATOM 702 C C . ALA A 1 88 ? -6.701 3.704 21.063 1.00 97.81 88 ALA A C 1
ATOM 704 O O . ALA A 1 88 ? -7.676 4.214 20.516 1.00 97.81 88 ALA A O 1
ATOM 705 N N . MET A 1 89 ? -5.471 3.803 20.563 1.00 98.12 89 MET A N 1
ATOM 706 C CA . MET A 1 89 ? -5.163 4.370 19.250 1.00 98.12 89 MET A CA 1
ATOM 707 C C . MET A 1 89 ? -4.302 3.388 18.463 1.00 98.12 89 MET A C 1
ATOM 709 O O . MET A 1 89 ? -3.442 2.718 19.033 1.00 98.12 89 MET A O 1
ATOM 713 N N . GLY A 1 90 ? -4.516 3.313 17.153 1.00 97.81 90 GLY A N 1
ATOM 714 C CA . GLY A 1 90 ? -3.770 2.413 16.283 1.00 97.81 90 GLY A CA 1
ATOM 715 C C . GLY A 1 90 ? -3.578 2.978 14.885 1.00 97.81 90 GLY A C 1
ATOM 716 O O . GLY A 1 90 ? -4.366 3.798 14.409 1.00 97.81 90 GLY A O 1
ATOM 717 N N . LYS A 1 91 ? -2.523 2.513 14.216 1.00 98.19 91 LYS A N 1
ATOM 718 C CA . LYS A 1 91 ? -2.301 2.743 12.790 1.00 98.19 91 LYS A CA 1
ATOM 719 C C . LYS A 1 91 ? -1.871 1.445 12.115 1.00 98.19 91 LYS A C 1
ATOM 721 O O . LYS A 1 91 ? -1.009 0.745 12.637 1.00 98.19 91 LYS A O 1
ATOM 726 N N . GLY A 1 92 ? -2.465 1.142 10.969 1.00 98.25 92 GLY A N 1
ATOM 727 C CA . GLY A 1 92 ? -2.062 0.056 10.082 1.00 98.25 92 GLY A CA 1
ATOM 728 C C . GLY A 1 92 ? -1.577 0.653 8.772 1.00 98.25 92 GLY A C 1
ATOM 729 O O . GLY A 1 92 ? -2.337 1.360 8.112 1.00 98.25 92 GLY A O 1
ATOM 730 N N . LEU A 1 93 ? -0.316 0.408 8.426 1.00 98.06 93 LEU A N 1
ATOM 731 C CA . LEU A 1 93 ? 0.297 0.883 7.188 1.00 98.06 93 LEU A CA 1
ATOM 732 C C . LEU A 1 93 ? 0.713 -0.329 6.363 1.00 98.06 93 LEU A C 1
ATOM 734 O O . LEU A 1 93 ? 1.351 -1.237 6.892 1.00 98.06 93 LEU A O 1
ATOM 738 N N . ILE A 1 94 ? 0.353 -0.341 5.086 1.00 97.88 94 ILE A N 1
ATOM 739 C CA . ILE A 1 94 ? 0.727 -1.410 4.162 1.00 97.88 94 ILE A CA 1
ATOM 740 C C . ILE A 1 94 ? 0.928 -0.853 2.756 1.00 97.88 94 ILE A C 1
ATOM 742 O O . ILE A 1 94 ? 0.342 0.161 2.382 1.00 97.88 94 ILE A O 1
ATOM 746 N N . GLU A 1 95 ? 1.730 -1.540 1.955 1.00 97.50 95 GLU A N 1
ATOM 747 C CA . GLU A 1 95 ? 1.804 -1.312 0.518 1.00 97.50 95 GLU A CA 1
ATOM 748 C C . GLU A 1 95 ? 0.726 -2.139 -0.186 1.00 97.50 95 GLU A C 1
ATOM 750 O O . GLU A 1 95 ? 0.863 -3.341 -0.399 1.00 97.50 95 GLU A O 1
ATOM 755 N N . ALA A 1 96 ? -0.378 -1.492 -0.555 1.00 97.38 96 ALA A N 1
ATOM 756 C CA . ALA A 1 96 ? -1.359 -2.103 -1.440 1.00 97.38 96 ALA A CA 1
ATOM 757 C C . ALA A 1 96 ? -0.820 -2.126 -2.882 1.00 97.38 96 ALA A C 1
ATOM 759 O O . ALA A 1 96 ? 0.108 -1.397 -3.237 1.00 97.38 96 ALA A O 1
ATOM 760 N N . ALA A 1 97 ? -1.465 -2.882 -3.775 1.00 96.31 97 ALA A N 1
ATOM 761 C CA . ALA A 1 97 ? -1.023 -3.012 -5.172 1.00 96.31 97 ALA A CA 1
ATOM 762 C C . ALA A 1 97 ? -0.794 -1.659 -5.888 1.00 96.31 97 ALA A C 1
ATOM 764 O O . ALA A 1 97 ? 0.070 -1.540 -6.754 1.00 96.31 97 ALA A O 1
ATOM 765 N N . ARG A 1 98 ? -1.544 -0.615 -5.507 1.00 97.88 98 ARG A N 1
ATOM 766 C CA . ARG A 1 98 ? -1.476 0.730 -6.107 1.00 97.88 98 ARG A CA 1
ATOM 767 C C . ARG A 1 98 ? -0.601 1.731 -5.340 1.00 97.88 98 ARG A C 1
ATOM 769 O O . ARG A 1 98 ? -0.495 2.860 -5.797 1.00 97.88 98 ARG A O 1
ATOM 776 N N . GLY A 1 99 ? 0.000 1.345 -4.216 1.00 98.12 99 GLY A N 1
ATOM 777 C CA . GLY A 1 99 ? 0.839 2.211 -3.378 1.00 98.12 99 GLY A CA 1
ATOM 778 C C . GLY A 1 99 ? 0.502 2.106 -1.895 1.00 98.12 99 GLY A C 1
ATOM 779 O O . GLY A 1 99 ? -0.246 1.214 -1.488 1.00 98.12 99 GLY A O 1
ATOM 780 N N . VAL A 1 100 ? 1.007 3.054 -1.109 1.00 97.69 100 VAL A N 1
ATOM 781 C CA . VAL A 1 100 ? 0.806 3.096 0.342 1.00 97.69 100 VAL A CA 1
ATOM 782 C C . VAL A 1 100 ? -0.671 3.264 0.715 1.00 97.69 100 VAL A C 1
ATOM 784 O O . VAL A 1 100 ? -1.386 4.131 0.202 1.00 97.69 100 VAL A O 1
ATOM 787 N N . LEU A 1 101 ? -1.126 2.424 1.637 1.00 98.44 101 LEU A N 1
ATOM 788 C CA . LEU A 1 101 ? -2.434 2.454 2.272 1.00 98.44 101 LEU A CA 1
ATOM 789 C C . LEU A 1 101 ? -2.229 2.632 3.774 1.00 98.44 101 LEU A C 1
ATOM 791 O O . LEU A 1 101 ? -1.477 1.885 4.399 1.00 98.44 101 LEU A O 1
ATOM 795 N N . GLY A 1 102 ? -2.928 3.603 4.353 1.00 98.31 102 GLY A N 1
ATOM 796 C CA . GLY A 1 102 ? -2.906 3.833 5.790 1.00 98.31 102 GLY A CA 1
ATOM 797 C C . GLY A 1 102 ? -4.304 3.861 6.385 1.00 98.31 102 GLY A C 1
ATOM 798 O O . GLY A 1 102 ? -5.202 4.514 5.849 1.00 98.31 102 GLY A O 1
ATOM 799 N N . HIS A 1 103 ? -4.475 3.148 7.493 1.00 98.69 103 HIS A N 1
ATOM 800 C CA . HIS A 1 103 ? -5.661 3.162 8.338 1.00 98.69 103 HIS A CA 1
ATOM 801 C C . HIS A 1 103 ? -5.263 3.690 9.718 1.00 98.69 103 HIS A C 1
ATOM 803 O O . HIS A 1 103 ? -4.305 3.197 10.310 1.00 98.69 103 HIS A O 1
ATOM 809 N N . TRP A 1 104 ? -6.005 4.658 10.245 1.00 98.69 104 TRP A N 1
ATOM 810 C CA . TRP A 1 104 ? -5.839 5.200 11.593 1.00 98.69 104 TRP A CA 1
ATOM 811 C C . TRP A 1 104 ? -7.148 5.051 12.351 1.00 98.69 104 TRP A C 1
ATOM 813 O O . TRP A 1 104 ? -8.203 5.410 11.832 1.00 98.69 104 TRP A O 1
ATOM 823 N N . ILE A 1 105 ? -7.071 4.541 13.575 1.00 98.44 105 ILE A N 1
ATOM 824 C CA . ILE A 1 105 ? -8.227 4.253 14.421 1.00 98.44 105 ILE A CA 1
ATOM 825 C C . ILE A 1 105 ? -8.035 4.862 15.810 1.00 98.44 105 ILE A C 1
ATOM 827 O O . ILE A 1 105 ? -6.949 4.787 16.387 1.00 98.44 105 ILE A O 1
ATOM 831 N N . ILE A 1 106 ? -9.109 5.437 16.345 1.00 98.56 106 ILE A N 1
ATOM 832 C CA . ILE A 1 106 ? -9.240 5.854 17.742 1.00 98.56 106 ILE A CA 1
ATOM 833 C C . ILE A 1 106 ? -10.455 5.127 18.316 1.00 98.56 106 ILE A C 1
ATOM 835 O O . ILE A 1 106 ? -11.537 5.157 17.725 1.00 98.56 106 ILE A O 1
ATOM 839 N N . ILE A 1 107 ? -10.263 4.451 19.445 1.00 98.25 107 ILE A N 1
ATOM 840 C CA . ILE A 1 107 ? -11.302 3.752 20.199 1.00 98.25 107 ILE A CA 1
ATOM 841 C C . ILE A 1 107 ? -11.520 4.503 21.508 1.00 98.25 107 ILE A C 1
ATOM 843 O O . ILE A 1 107 ? -10.564 4.722 22.249 1.00 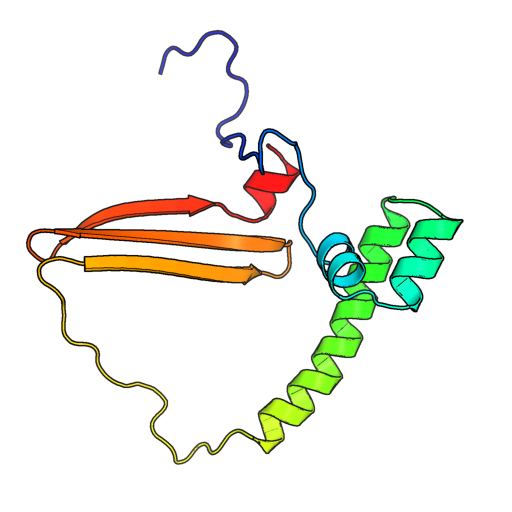98.25 107 ILE A O 1
ATOM 847 N N . GLU A 1 108 ? -12.773 4.826 21.819 1.00 98.06 108 GLU A N 1
ATOM 848 C CA . GLU A 1 108 ? -13.199 5.393 23.098 1.00 98.06 108 GLU A CA 1
ATOM 849 C C . GLU A 1 108 ? -14.505 4.752 23.561 1.00 98.06 108 GLU A C 1
ATOM 851 O O . GLU A 1 108 ? -15.378 4.436 22.754 1.00 98.06 108 GLU A O 1
ATOM 856 N N . LYS A 1 109 ? -14.651 4.560 24.879 1.00 96.44 109 LYS A N 1
ATOM 857 C CA . LYS A 1 109 ? -15.829 3.926 25.498 1.00 96.44 109 LYS A CA 1
ATOM 858 C C . LYS A 1 109 ? -16.251 2.653 24.756 1.00 96.44 109 LYS A C 1
ATOM 860 O O . LYS A 1 109 ? -17.426 2.479 24.475 1.00 96.44 109 LYS A O 1
ATOM 865 N N . ASP A 1 110 ? -15.272 1.808 24.424 1.00 94.81 110 ASP A N 1
ATOM 866 C CA . ASP A 1 110 ? -15.435 0.549 23.680 1.00 94.81 110 ASP A CA 1
ATOM 867 C C . ASP A 1 110 ? -15.965 0.652 22.231 1.00 94.81 110 ASP A C 1
ATOM 869 O O . ASP A 1 110 ? -16.285 -0.369 21.611 1.00 94.81 110 ASP A O 1
ATOM 873 N N . ARG A 1 111 ? -16.002 1.848 21.641 1.00 96.12 111 ARG A N 1
ATOM 874 C CA . ARG A 1 111 ? -16.465 2.096 20.268 1.00 96.12 111 ARG A CA 1
ATOM 875 C C . ARG A 1 111 ? -15.382 2.754 19.427 1.00 96.12 111 ARG A C 1
ATOM 877 O O . ARG A 1 111 ? -14.472 3.379 19.955 1.00 96.12 111 ARG A O 1
ATOM 884 N N . ILE A 1 112 ? -15.487 2.604 18.108 1.00 97.88 112 ILE A N 1
ATOM 885 C CA . ILE A 1 112 ? -14.657 3.362 17.168 1.00 97.88 112 ILE A CA 1
ATOM 886 C C . ILE A 1 112 ? -15.157 4.800 17.193 1.00 97.88 112 ILE A C 1
ATOM 888 O O . ILE A 1 112 ? -16.260 5.063 16.723 1.00 97.88 112 ILE A O 1
ATOM 892 N N . GLU A 1 113 ? -14.349 5.698 17.740 1.00 98.31 113 GLU A N 1
ATOM 893 C CA . GLU A 1 113 ? -14.669 7.123 17.772 1.00 98.31 113 GLU A CA 1
ATOM 894 C C . GLU A 1 113 ? -14.247 7.812 16.475 1.00 98.31 113 GLU A C 1
ATOM 896 O O . GLU A 1 113 ? -14.973 8.625 15.912 1.00 98.31 113 GLU A O 1
ATOM 901 N N . ASN A 1 114 ? -13.088 7.434 15.934 1.00 98.50 114 ASN A N 1
ATOM 902 C CA . ASN A 1 114 ? -12.632 7.939 14.648 1.00 98.50 114 ASN A CA 1
ATOM 903 C C . ASN A 1 114 ? -11.944 6.834 13.854 1.00 98.50 114 ASN A C 1
ATOM 905 O O . ASN A 1 114 ? -11.170 6.042 14.396 1.00 98.50 114 ASN A O 1
ATOM 909 N N . TYR A 1 115 ? -12.198 6.824 12.549 1.00 98.50 115 TYR A N 1
ATOM 910 C CA . TYR A 1 115 ? -11.511 5.966 11.599 1.00 98.50 115 TYR A CA 1
ATOM 911 C C . TYR A 1 115 ? -11.170 6.778 10.353 1.00 98.50 115 TYR A C 1
ATOM 913 O O . TYR A 1 115 ? -12.055 7.294 9.671 1.00 98.50 115 TYR A O 1
ATOM 921 N N . GLN A 1 116 ? -9.882 6.902 10.048 1.00 98.50 116 GLN A N 1
ATOM 922 C CA . GLN A 1 116 ? -9.400 7.597 8.859 1.00 98.50 116 GLN A CA 1
ATOM 923 C C . GLN A 1 116 ? -8.647 6.628 7.963 1.00 98.50 116 GLN A C 1
ATOM 925 O O . GLN A 1 116 ? -7.802 5.862 8.421 1.00 98.50 116 GLN A O 1
ATOM 930 N N . VAL A 1 117 ?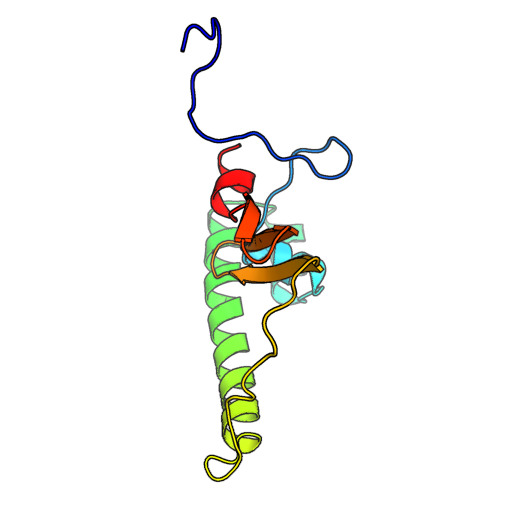 -8.937 6.705 6.668 1.00 98.12 117 VAL A N 1
ATOM 931 C CA . VAL A 1 117 ? -8.248 5.935 5.637 1.00 98.12 117 VAL A CA 1
ATOM 932 C C . VAL A 1 117 ? -7.661 6.901 4.623 1.00 98.12 117 VAL A C 1
ATOM 934 O O . VAL A 1 117 ? -8.353 7.799 4.140 1.00 98.12 117 VAL A O 1
ATOM 937 N N . ILE A 1 118 ? -6.392 6.696 4.283 1.00 97.81 118 ILE A N 1
ATOM 938 C CA . ILE A 1 118 ? -5.759 7.326 3.126 1.00 97.81 118 ILE A CA 1
ATOM 939 C C . ILE A 1 118 ? -5.384 6.201 2.169 1.00 97.81 118 ILE A C 1
ATOM 941 O O . ILE A 1 118 ? -4.477 5.416 2.446 1.00 97.81 118 ILE A O 1
ATOM 945 N N . THR A 1 119 ? -6.128 6.099 1.067 1.00 97.75 119 THR A N 1
ATOM 946 C CA . THR A 1 119 ? -5.913 5.051 0.062 1.00 97.75 119 THR A CA 1
ATOM 947 C C . THR A 1 119 ? -4.824 5.457 -0.931 1.00 97.75 119 THR A C 1
ATOM 949 O O . THR A 1 119 ? -4.615 6.655 -1.138 1.00 97.75 119 THR A O 1
ATOM 952 N N . PRO A 1 120 ? -4.187 4.498 -1.625 1.00 97.69 120 PRO A N 1
ATOM 953 C CA . PRO A 1 120 ? -3.151 4.810 -2.607 1.00 97.69 120 PRO A CA 1
ATOM 954 C C . PRO A 1 120 ? -3.662 5.716 -3.727 1.00 97.69 120 PRO A C 1
ATOM 956 O O . PRO A 1 120 ? -3.008 6.675 -4.122 1.00 97.69 120 PRO A O 1
ATOM 959 N N . THR A 1 121 ? -4.878 5.455 -4.212 1.00 96.62 121 THR A N 1
ATOM 960 C CA . THR A 1 121 ? -5.487 6.275 -5.259 1.00 96.62 121 THR A CA 1
ATOM 961 C C . THR A 1 121 ? -5.691 7.707 -4.777 1.00 96.62 121 THR A C 1
ATOM 963 O O . THR A 1 121 ? -5.432 8.618 -5.547 1.00 96.62 121 THR A O 1
ATOM 966 N N . THR A 1 122 ? -6.050 7.929 -3.505 1.00 97.00 122 THR A N 1
ATOM 967 C CA . THR A 1 122 ? -6.179 9.282 -2.934 1.00 97.00 122 THR A CA 1
ATOM 968 C C . THR A 1 122 ? -4.879 10.088 -3.028 1.00 97.00 122 THR A C 1
ATOM 970 O O . THR A 1 122 ? -4.956 11.300 -3.160 1.00 97.00 122 THR A O 1
ATOM 973 N N . TRP A 1 123 ? -3.704 9.449 -3.000 1.00 97.38 123 TRP A N 1
ATOM 974 C CA . TRP A 1 123 ? -2.429 10.125 -3.276 1.00 97.38 123 TRP A CA 1
ATOM 975 C C . TRP A 1 123 ? -2.261 10.473 -4.756 1.00 97.38 123 TRP A C 1
ATOM 977 O O . TRP A 1 123 ? -1.919 11.601 -5.086 1.00 97.38 123 TRP A O 1
ATOM 987 N N . ASN A 1 124 ? -2.536 9.522 -5.649 1.00 96.81 124 ASN A N 1
ATOM 988 C CA . ASN A 1 124 ? -2.264 9.679 -7.080 1.00 96.81 124 ASN A CA 1
ATOM 989 C C . ASN A 1 124 ? -3.308 10.524 -7.837 1.00 96.81 124 ASN A C 1
ATOM 991 O O . ASN A 1 124 ? -3.012 10.999 -8.928 1.00 96.81 124 ASN A O 1
ATOM 995 N N . VAL A 1 125 ? -4.522 10.694 -7.297 1.00 94.75 125 VAL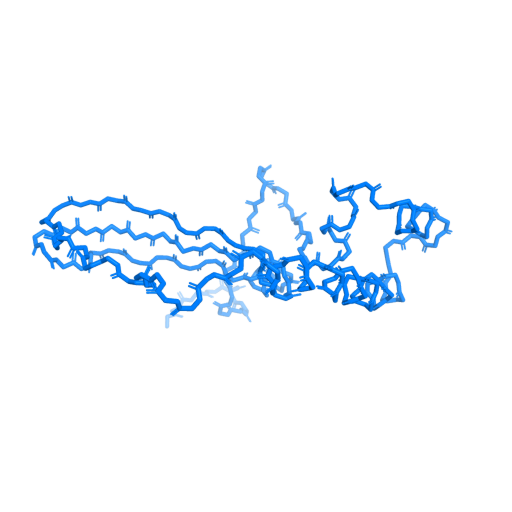 A N 1
ATOM 996 C CA . VAL A 1 125 ? -5.605 11.504 -7.905 1.00 94.75 125 VAL A CA 1
ATOM 997 C C . VAL A 1 125 ? -6.007 12.707 -7.037 1.00 94.75 125 VAL A C 1
ATOM 999 O O . VAL A 1 125 ? -7.140 13.182 -7.105 1.00 94.75 125 VAL A O 1
ATOM 1002 N N . SER A 1 126 ? -5.077 13.142 -6.179 1.00 89.44 126 SER A N 1
ATOM 1003 C CA . SER A 1 126 ? -5.244 14.145 -5.115 1.00 89.44 126 SER A CA 1
ATOM 1004 C C . SER A 1 126 ? -5.452 15.576 -5.592 1.00 89.44 126 SER A C 1
ATOM 1006 O O . SER A 1 126 ? -4.730 15.949 -6.542 1.00 89.44 126 SER A O 1
#

Solvent-accessible surface area (backbone atoms only — not comparable to full-atom values): 7570 Å² total; per-residue (Å²): 132,98,54,90,91,67,88,67,92,63,55,68,65,57,62,96,83,36,85,59,77,53,18,40,42,46,51,34,53,75,70,60,35,66,68,53,45,51,47,40,71,75,70,36,95,43,74,66,49,39,53,48,29,42,53,53,51,52,57,55,47,55,56,53,50,53,54,52,64,71,69,60,61,90,87,56,87,90,74,80,89,76,81,85,58,46,63,50,75,50,75,52,77,47,78,46,91,57,10,54,30,39,40,38,41,34,32,45,87,63,36,80,73,43,78,49,75,48,50,23,62,38,42,68,70,73

Nearest PDB structures (foldseek):
  8dqv-assembly1_C  TM=9.355E-01  e=5.109E-08  Mycolicibacterium smegmatis MC2 155
  3ze7-assembly1_B  TM=9.398E-01  e=6.170E-08  Nitratidesulfovibrio vulgaris str. Hildenborough
  4ko3-assembly2_M  TM=8.937E-01  e=1.687E-07  Desulfomicrobium baculatum DSM 4028
  4kn9-assembly1_L  TM=8.989E-01  e=2.460E-07  Desulfomicrobium baculatum DSM 4028
  6rtp-assembly1_B  TM=8.484E-01  e=7.934E-08  Nitratidesulfovibrio vulgaris str. Hildenborough

Foldseek 3Di:
DDDPPDDDPQDADADVNHQDAFALLVVCVVVVPPVLVVCCVVVNDDPVSRVVSLVVVVVVVVVVVVVVVVVDDPVDDPDDDDDQDQWDKDKDWDQDRRGIKIWIFTHHRSHTPDIDIDDNVSSVVD

Radius of gyration: 19.38 Å; Cα contacts (8 Å, |Δi|>4): 145; chains: 1; bounding box: 41×54×46 Å

InterPro domains:
  IPR001501 Nickel-dependent hydrogenase, large subunit [PF00374] (2-126)
  IPR029014 [NiFe]-hydrogenase, large subunit [G3DSA:1.10.645.10] (1-126)
  IPR029014 [NiFe]-hydrogenase, large subunit [SSF56762] (2-126)
  IPR050867 [NiFe]/[NiFeSe] hydrogenase large subunit [PTHR42958] (2-126)